Protein AF-A0A7V0MYL1-F1 (afdb_monomer_lite)

Sequence (50 aa):
MLKAVYDTNIIVSAALHKDRLPASLLSLALKGKVKLFVSDQLLQEYEGVF

Radius of gyration: 11.23 Å; chains: 1; bounding box: 23×21×33 Å

InterPro domains:
  IPR002716 PIN domain [PF13470] (3-50)
  IPR002850 MJ1680-like [TIGR00305] (3-48)

Structure (mmCIF, N/CA/C/O backbone):
data_AF-A0A7V0MYL1-F1
#
_entry.id   AF-A0A7V0MYL1-F1
#
loop_
_atom_site.group_PDB
_atom_site.id
_atom_site.type_symbol
_atom_site.label_atom_id
_atom_site.label_alt_id
_atom_site.label_comp_id
_atom_site.label_asym_id
_atom_site.label_entity_id
_atom_site.label_seq_id
_atom_site.pdbx_PDB_ins_code
_atom_site.Cartn_x
_atom_site.Cartn_y
_atom_site.Cartn_z
_atom_site.occupancy
_atom_site.B_iso_or_equiv
_atom_site.auth_seq_id
_atom_site.auth_comp_id
_atom_site.auth_asym_id
_atom_site.auth_atom_id
_atom_site.pdbx_PDB_model_num
ATOM 1 N N . MET A 1 1 ? -6.113 -1.470 19.855 1.00 65.00 1 MET A N 1
ATOM 2 C CA . MET A 1 1 ? -6.209 -1.581 18.382 1.00 65.00 1 MET A CA 1
ATOM 3 C C . MET A 1 1 ? -5.544 -0.354 17.781 1.00 65.00 1 MET A C 1
ATOM 5 O O . MET A 1 1 ? -6.023 0.742 18.048 1.00 65.00 1 MET A O 1
ATOM 9 N N . LEU A 1 2 ? -4.423 -0.511 17.068 1.00 66.62 2 LEU A N 1
ATOM 10 C CA . LEU A 1 2 ? -3.754 0.625 16.427 1.00 66.62 2 LEU A CA 1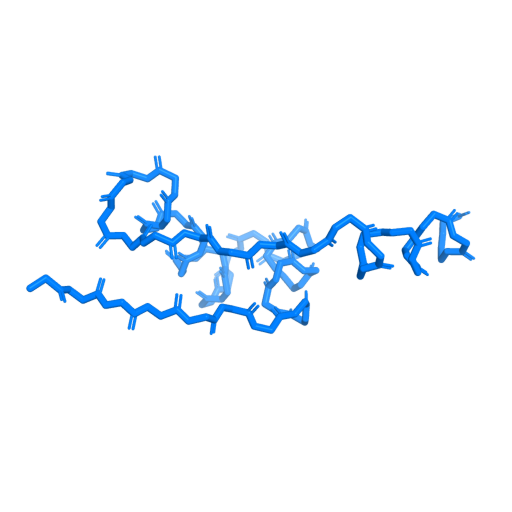
ATOM 11 C C . LEU A 1 2 ? -4.578 1.082 15.220 1.00 66.62 2 LEU A C 1
ATOM 13 O O . LEU A 1 2 ? -4.945 0.277 14.365 1.00 66.62 2 LEU A O 1
ATOM 17 N N . LYS A 1 3 ? -4.876 2.377 15.171 1.00 69.88 3 LYS A N 1
ATOM 18 C CA . LYS A 1 3 ? -5.477 3.040 14.015 1.00 69.88 3 LYS A CA 1
ATOM 19 C C . LYS A 1 3 ? -4.435 4.012 13.487 1.00 69.88 3 LYS A C 1
ATOM 21 O O . LYS A 1 3 ? -3.938 4.828 14.257 1.00 69.88 3 LYS A O 1
ATOM 26 N N . ALA A 1 4 ? -4.092 3.899 12.214 1.00 74.38 4 ALA A N 1
ATOM 27 C CA . ALA A 1 4 ? -3.195 4.828 11.551 1.00 74.38 4 ALA A CA 1
ATOM 28 C C . ALA A 1 4 ? -3.836 5.248 10.233 1.00 74.38 4 ALA A C 1
ATOM 30 O O . ALA A 1 4 ? -4.493 4.440 9.579 1.00 74.38 4 ALA A O 1
ATOM 31 N N . VAL A 1 5 ? -3.654 6.512 9.873 1.00 75.44 5 VAL A N 1
ATOM 32 C CA . VAL A 1 5 ? -3.956 7.017 8.537 1.00 75.44 5 VAL A CA 1
ATOM 33 C C . VAL A 1 5 ? -2.616 7.122 7.834 1.00 75.44 5 VAL A C 1
ATOM 35 O O . VAL A 1 5 ? -1.689 7.735 8.363 1.00 75.44 5 VAL A O 1
ATOM 38 N N . TYR A 1 6 ? -2.487 6.454 6.695 1.00 78.62 6 TYR A N 1
ATOM 39 C CA . TYR A 1 6 ? -1.294 6.569 5.876 1.00 78.62 6 TYR A CA 1
ATOM 40 C C . TYR A 1 6 ? -1.506 7.684 4.871 1.00 78.62 6 TYR A C 1
ATOM 42 O O . TYR A 1 6 ? -2.496 7.693 4.148 1.00 78.62 6 TYR A O 1
ATOM 50 N N . ASP A 1 7 ? -0.561 8.616 4.860 1.00 80.25 7 ASP A N 1
ATOM 51 C CA . ASP A 1 7 ? -0.430 9.593 3.792 1.00 80.25 7 ASP A CA 1
ATOM 52 C C . ASP A 1 7 ? -0.189 8.855 2.468 1.00 80.25 7 ASP A C 1
ATOM 54 O O . ASP A 1 7 ? 0.447 7.791 2.436 1.00 80.25 7 ASP A O 1
ATOM 58 N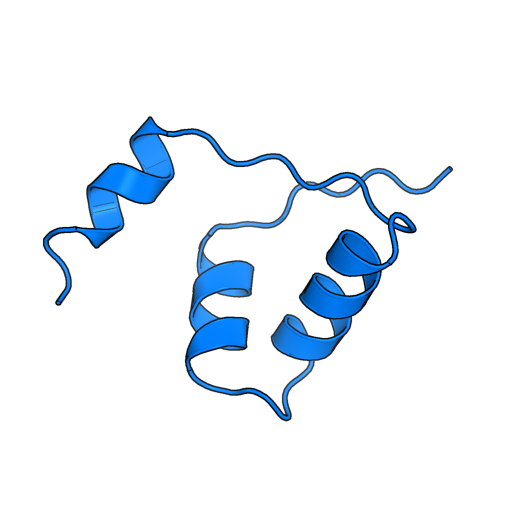 N . THR A 1 8 ? -0.668 9.420 1.370 1.00 77.31 8 THR A N 1
ATOM 59 C CA . THR A 1 8 ? -0.479 8.867 0.036 1.00 77.31 8 THR A CA 1
ATOM 60 C C . THR A 1 8 ? 0.998 8.660 -0.307 1.00 77.31 8 THR A C 1
ATOM 62 O O . THR A 1 8 ? 1.347 7.659 -0.936 1.00 77.31 8 THR A O 1
ATOM 65 N N . ASN A 1 9 ? 1.903 9.483 0.234 1.00 83.12 9 ASN A N 1
ATOM 66 C CA . ASN A 1 9 ? 3.352 9.294 0.098 1.00 83.12 9 ASN A CA 1
ATOM 67 C C . ASN A 1 9 ? 3.856 7.940 0.623 1.00 83.12 9 ASN A C 1
ATOM 69 O O . ASN A 1 9 ? 4.820 7.391 0.082 1.00 83.12 9 ASN A O 1
ATOM 73 N N . ILE A 1 10 ? 3.217 7.371 1.651 1.00 84.00 10 ILE A N 1
ATOM 74 C CA . ILE A 1 10 ? 3.564 6.040 2.170 1.00 84.00 10 ILE A CA 1
ATOM 75 C C . ILE A 1 10 ? 3.183 4.961 1.158 1.00 84.00 10 ILE A C 1
ATOM 77 O O . ILE A 1 10 ? 3.976 4.053 0.913 1.00 84.00 10 ILE A O 1
ATOM 81 N N . ILE A 1 11 ? 2.004 5.077 0.545 1.00 80.38 11 ILE A N 1
ATOM 82 C CA . ILE A 1 11 ? 1.513 4.120 -0.455 1.00 80.38 11 ILE A CA 1
ATOM 83 C C . ILE A 1 11 ? 2.401 4.153 -1.703 1.00 80.38 11 ILE A C 1
ATOM 85 O O . ILE A 1 11 ? 2.856 3.109 -2.171 1.00 80.38 11 ILE A O 1
ATOM 89 N N . VAL A 1 12 ? 2.730 5.353 -2.181 1.00 79.50 12 VAL A N 1
ATOM 90 C CA . VAL A 1 12 ? 3.596 5.567 -3.351 1.00 79.50 12 VAL A CA 1
ATOM 91 C C . VAL A 1 12 ? 5.010 5.064 -3.084 1.00 79.50 12 VAL A C 1
ATOM 93 O O . VAL A 1 12 ? 5.561 4.292 -3.868 1.00 79.50 12 VAL A O 1
ATOM 96 N N . SER A 1 13 ? 5.591 5.436 -1.942 1.00 84.94 13 SER A N 1
ATOM 97 C CA . SER A 1 13 ? 6.936 4.987 -1.573 1.00 84.94 13 SER A CA 1
ATOM 98 C C . SER A 1 13 ? 7.004 3.469 -1.417 1.00 84.94 13 SER A C 1
ATOM 100 O O . SER A 1 13 ? 8.009 2.866 -1.783 1.00 84.94 13 SER A O 1
ATOM 102 N N . ALA A 1 14 ? 5.944 2.837 -0.904 1.00 87.56 14 ALA A N 1
ATOM 103 C CA . ALA A 1 14 ? 5.84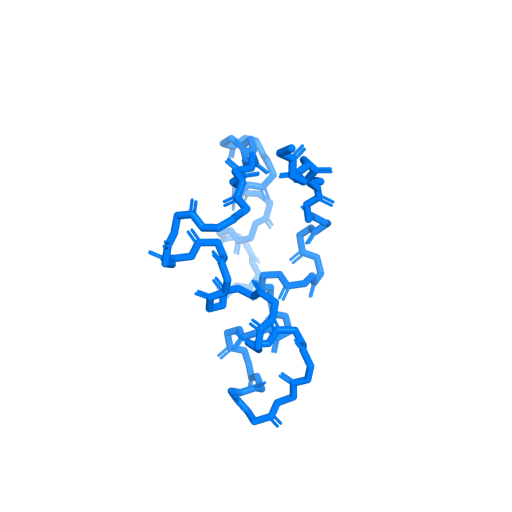6 1.383 -0.810 1.00 87.56 14 ALA A CA 1
ATOM 104 C C . ALA A 1 14 ? 5.762 0.708 -2.190 1.00 87.56 14 ALA A C 1
ATOM 106 O O . ALA A 1 14 ? 6.361 -0.351 -2.383 1.00 87.56 14 ALA A O 1
ATOM 107 N N . ALA A 1 15 ? 5.048 1.315 -3.145 1.00 82.69 15 ALA A N 1
ATOM 108 C CA . ALA A 1 15 ? 4.935 0.809 -4.512 1.00 82.69 15 ALA A CA 1
ATOM 109 C C . ALA A 1 15 ? 6.265 0.907 -5.284 1.00 82.69 15 ALA A C 1
ATOM 111 O O . ALA A 1 15 ? 6.643 -0.041 -5.976 1.00 82.69 15 ALA A O 1
ATOM 112 N N . LEU A 1 16 ? 6.990 2.021 -5.128 1.00 84.94 16 LEU A N 1
ATOM 113 C CA . LEU A 1 16 ? 8.260 2.290 -5.818 1.00 84.94 16 LEU A CA 1
ATOM 114 C C . LEU A 1 16 ? 9.474 1.625 -5.149 1.00 84.94 16 LEU A C 1
ATOM 116 O O . LEU A 1 16 ? 10.439 1.260 -5.823 1.00 84.94 16 LEU A O 1
ATOM 120 N N . HIS 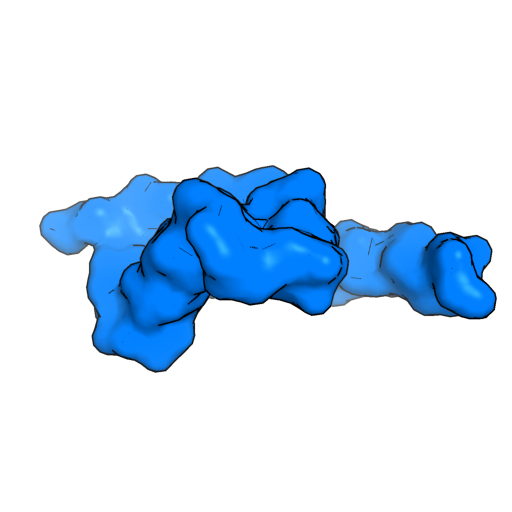A 1 17 ? 9.453 1.464 -3.825 1.00 86.69 17 HIS A N 1
ATOM 121 C CA . HIS A 1 17 ? 10.593 0.988 -3.039 1.00 86.69 17 HIS A CA 1
ATOM 122 C C . HIS A 1 17 ? 10.173 -0.103 -2.049 1.00 86.69 17 HIS A C 1
ATOM 124 O O . HIS A 1 17 ? 10.005 0.134 -0.850 1.00 86.69 17 HIS A O 1
ATOM 130 N N . LYS A 1 18 ? 10.056 -1.328 -2.569 1.00 79.94 18 LYS A N 1
ATOM 131 C CA . LYS A 1 18 ? 9.533 -2.500 -1.846 1.00 79.94 18 LYS A CA 1
ATOM 132 C C . LYS A 1 18 ? 10.344 -2.921 -0.611 1.00 79.94 18 LYS A C 1
ATOM 134 O O . LYS A 1 18 ? 9.788 -3.573 0.264 1.00 79.94 18 LYS A O 1
ATOM 139 N N . ASP A 1 19 ? 11.603 -2.496 -0.499 1.00 86.06 19 ASP A N 1
ATOM 140 C CA . ASP A 1 19 ? 12.502 -2.885 0.602 1.00 86.06 19 ASP A CA 1
ATOM 141 C C . ASP A 1 19 ? 12.622 -1.823 1.710 1.00 86.06 19 ASP A C 1
ATOM 143 O O . ASP A 1 19 ? 13.445 -1.942 2.619 1.00 86.06 19 ASP A O 1
ATOM 147 N N . ARG A 1 20 ? 11.827 -0.746 1.648 1.00 87.69 20 ARG A N 1
ATOM 148 C CA . ARG A 1 20 ? 11.881 0.352 2.626 1.00 87.69 20 ARG A CA 1
ATOM 149 C C . ARG A 1 20 ? 10.747 0.283 3.646 1.00 87.69 20 ARG A C 1
ATOM 151 O O . ARG A 1 20 ? 9.721 -0.359 3.439 1.00 87.69 20 ARG A O 1
ATOM 158 N N . LEU A 1 21 ? 10.911 1.029 4.741 1.00 89.06 21 LEU A N 1
ATOM 159 C CA . LEU A 1 21 ? 9.928 1.156 5.823 1.00 89.06 21 LEU A CA 1
ATOM 160 C C . LEU A 1 21 ? 8.471 1.376 5.347 1.00 89.06 21 LEU A C 1
ATOM 162 O O . LEU A 1 21 ? 7.588 0.731 5.912 1.00 89.06 21 LEU A O 1
ATOM 166 N N . PRO A 1 22 ? 8.177 2.194 4.313 1.00 89.12 22 PRO A N 1
ATOM 167 C CA . PRO A 1 22 ? 6.814 2.342 3.796 1.00 89.12 22 PRO A CA 1
ATOM 168 C C . PRO A 1 22 ? 6.178 1.026 3.330 1.00 89.12 22 PRO A C 1
ATOM 170 O O . PRO A 1 22 ? 5.004 0.786 3.606 1.00 89.12 22 PRO A O 1
ATOM 173 N N . ALA A 1 23 ? 6.947 0.131 2.704 1.00 88.38 23 ALA A N 1
ATOM 174 C CA . ALA A 1 23 ? 6.462 -1.186 2.297 1.00 88.38 23 ALA A CA 1
ATOM 175 C C . ALA A 1 23 ? 6.152 -2.077 3.510 1.00 88.38 23 ALA A C 1
ATOM 177 O O . ALA A 1 23 ? 5.122 -2.756 3.542 1.00 88.38 23 ALA A O 1
ATOM 178 N N . SER A 1 24 ? 6.977 -2.007 4.558 1.00 90.00 24 SER A N 1
ATOM 179 C CA . SER A 1 24 ? 6.707 -2.688 5.830 1.00 90.00 24 SER A CA 1
ATOM 180 C C . SER A 1 24 ? 5.428 -2.175 6.497 1.00 90.00 24 SER A C 1
ATOM 182 O O . SER A 1 24 ? 4.633 -2.983 6.981 1.00 90.00 24 SER A O 1
ATOM 184 N N . LEU A 1 25 ? 5.184 -0.860 6.476 1.00 87.44 25 LEU A N 1
ATOM 185 C CA . LEU A 1 25 ? 3.953 -0.249 6.994 1.00 87.44 25 LEU A CA 1
ATOM 186 C C . LEU A 1 25 ? 2.725 -0.690 6.187 1.00 87.44 25 LEU A C 1
ATOM 188 O O . LEU A 1 25 ? 1.735 -1.138 6.769 1.00 87.44 25 LEU A O 1
ATOM 192 N N . LEU A 1 26 ? 2.813 -0.677 4.855 1.00 86.06 26 LEU A N 1
ATOM 193 C CA . LEU A 1 26 ? 1.751 -1.194 3.990 1.00 86.06 26 LEU A CA 1
ATOM 194 C C . LEU A 1 26 ? 1.467 -2.680 4.271 1.00 86.06 26 LEU A C 1
ATOM 196 O O . LEU A 1 26 ? 0.307 -3.085 4.337 1.00 86.06 26 LEU A O 1
ATOM 200 N N . SER A 1 27 ? 2.498 -3.489 4.540 1.00 87.75 27 SER A N 1
ATOM 201 C CA . SER A 1 27 ? 2.326 -4.906 4.888 1.00 87.75 27 SER A CA 1
ATOM 202 C C . SER A 1 27 ? 1.509 -5.121 6.170 1.00 87.75 27 SER A C 1
ATOM 204 O O . SER A 1 27 ? 0.763 -6.097 6.269 1.00 87.75 27 SER A O 1
ATOM 206 N N . LEU A 1 28 ? 1.604 -4.213 7.150 1.00 87.12 28 LEU A N 1
ATOM 207 C CA . LEU A 1 28 ? 0.803 -4.276 8.376 1.00 87.12 28 LEU A CA 1
ATOM 208 C C . LEU A 1 28 ? -0.675 -4.014 8.083 1.00 87.12 28 LEU A C 1
ATOM 210 O O . LEU A 1 28 ? -1.540 -4.677 8.662 1.00 87.12 28 LEU A O 1
ATOM 214 N N . ALA A 1 29 ? -0.962 -3.092 7.164 1.00 83.88 29 ALA A N 1
ATOM 215 C CA . ALA A 1 29 ? -2.320 -2.840 6.707 1.00 83.88 29 ALA A CA 1
ATOM 216 C C . ALA A 1 29 ? -2.897 -4.025 5.919 1.00 83.88 29 ALA A C 1
ATOM 218 O O . ALA A 1 29 ? -3.999 -4.479 6.223 1.00 83.88 29 ALA A O 1
ATOM 219 N N . LEU A 1 30 ? -2.124 -4.600 4.992 1.00 83.56 30 LEU A N 1
ATOM 220 C CA . LEU A 1 30 ? -2.533 -5.782 4.219 1.00 83.56 30 LEU A CA 1
ATOM 221 C C . LEU A 1 30 ? -2.786 -7.014 5.106 1.00 83.56 30 LEU A C 1
ATOM 223 O O . LEU A 1 30 ? -3.664 -7.820 4.817 1.00 83.56 30 LEU A O 1
ATOM 227 N N . LYS A 1 31 ? -2.063 -7.143 6.225 1.00 89.19 31 LYS A N 1
ATOM 228 C CA . LYS A 1 31 ? -2.277 -8.193 7.241 1.00 89.19 31 LYS A CA 1
ATOM 229 C C . LYS A 1 31 ? -3.433 -7.887 8.207 1.00 89.19 31 LYS A C 1
ATOM 231 O O . LYS A 1 31 ? -3.591 -8.592 9.206 1.00 89.19 31 LYS A O 1
ATOM 236 N N . GLY A 1 32 ? -4.190 -6.812 7.979 1.00 84.06 32 GLY A N 1
ATOM 237 C CA . GLY A 1 32 ? -5.310 -6.389 8.824 1.00 84.06 32 GLY A CA 1
ATOM 238 C C . GLY A 1 32 ? -4.905 -5.903 10.222 1.00 84.06 32 GLY A C 1
ATOM 239 O O . GLY A 1 32 ? -5.754 -5.792 11.105 1.00 84.06 32 GLY A O 1
ATOM 240 N N . LYS A 1 33 ? -3.614 -5.630 10.460 1.00 84.88 33 LYS A N 1
ATOM 241 C CA . LYS A 1 33 ? -3.104 -5.127 11.752 1.00 84.88 33 LYS A CA 1
ATOM 242 C C . LYS A 1 33 ? -3.295 -3.620 11.901 1.00 84.88 33 LYS A C 1
ATOM 244 O O . LYS A 1 33 ? -3.340 -3.121 13.024 1.00 84.88 33 LYS A O 1
ATOM 249 N N . VAL A 1 34 ? -3.422 -2.921 10.777 1.00 81.56 34 VAL A N 1
ATOM 250 C CA . VAL A 1 34 ? -3.728 -1.493 10.686 1.00 81.56 34 VAL A CA 1
ATOM 251 C C . VAL A 1 34 ? -4.878 -1.324 9.701 1.00 81.56 34 VAL A C 1
ATOM 253 O O . VAL A 1 34 ? -4.894 -1.955 8.648 1.00 81.56 34 VAL A O 1
ATOM 256 N N . LYS A 1 35 ? -5.859 -0.484 10.036 1.00 75.25 35 LYS A N 1
ATOM 257 C CA . LYS A 1 35 ? -6.944 -0.160 9.107 1.00 75.25 35 LYS A CA 1
ATOM 258 C C . LYS A 1 35 ? -6.474 0.933 8.152 1.00 75.25 35 LYS A C 1
ATOM 260 O O . LYS A 1 35 ? -6.175 2.029 8.610 1.00 75.25 35 LYS A O 1
ATOM 265 N N . LEU A 1 36 ? -6.411 0.622 6.861 1.00 71.81 36 LEU A N 1
ATOM 266 C CA . LEU A 1 36 ? -6.058 1.580 5.818 1.00 71.81 36 LEU A CA 1
ATOM 267 C C . LEU A 1 36 ? -7.286 2.413 5.450 1.00 71.81 36 LEU A C 1
ATOM 269 O O . LEU A 1 36 ? -8.383 1.873 5.300 1.00 71.81 36 LEU A O 1
ATOM 273 N N . PHE A 1 37 ? -7.091 3.719 5.322 1.00 70.62 37 PHE A N 1
ATOM 274 C CA . PHE A 1 37 ? -8.089 4.641 4.802 1.00 70.62 37 PHE A CA 1
ATOM 275 C C . PHE A 1 37 ? -7.466 5.347 3.611 1.00 70.62 37 PHE A C 1
ATOM 277 O O . PHE A 1 37 ? -6.407 5.954 3.737 1.00 70.62 37 PHE A O 1
ATOM 284 N N . VAL A 1 38 ? -8.123 5.221 2.471 1.00 71.12 38 VAL A N 1
ATOM 285 C CA . VAL A 1 38 ? -7.784 5.895 1.225 1.00 71.12 38 VAL A CA 1
ATOM 286 C C . VAL A 1 38 ? -9.060 6.580 0.760 1.00 71.12 38 VAL A C 1
ATOM 288 O O . VAL A 1 38 ? -10.143 6.015 0.920 1.00 71.12 38 VAL A O 1
ATOM 291 N N . SER A 1 39 ? -8.942 7.802 0.247 1.00 74.75 39 SER A N 1
ATOM 292 C CA . SER A 1 39 ? -10.039 8.436 -0.477 1.00 74.75 39 SER A CA 1
ATOM 293 C C . SER A 1 39 ? -9.841 8.221 -1.973 1.00 74.75 39 SER A C 1
ATOM 295 O O . SER A 1 39 ? -8.723 8.316 -2.480 1.00 74.75 39 SER A O 1
ATOM 297 N N . ASP A 1 40 ? -10.937 7.966 -2.681 1.00 71.69 40 ASP A N 1
ATOM 298 C CA . ASP A 1 40 ? -10.914 7.822 -4.140 1.00 71.69 40 ASP A CA 1
ATOM 299 C C . ASP A 1 40 ? -10.397 9.100 -4.814 1.00 71.69 40 ASP A C 1
ATOM 301 O O . ASP A 1 40 ? -9.656 9.037 -5.788 1.00 71.69 40 ASP A O 1
ATOM 305 N N . GLN A 1 41 ? -10.705 10.264 -4.232 1.00 74.56 41 GLN A N 1
ATOM 306 C CA . GLN A 1 41 ? -10.197 11.557 -4.687 1.00 74.56 41 GLN A CA 1
ATOM 307 C C . GLN A 1 41 ? -8.663 11.635 -4.636 1.00 74.56 41 GLN A C 1
ATOM 309 O O . GLN A 1 41 ? -8.055 12.116 -5.585 1.00 74.56 41 GLN A O 1
ATOM 314 N N . LEU A 1 42 ? -8.031 11.123 -3.571 1.00 71.38 42 LEU A N 1
ATOM 315 C CA . LEU A 1 42 ? -6.569 11.076 -3.477 1.00 71.38 42 LEU A CA 1
ATOM 316 C C . LEU A 1 42 ? -5.967 10.067 -4.455 1.00 71.38 42 LEU A C 1
ATOM 318 O O . LEU A 1 42 ? -4.864 10.296 -4.924 1.00 71.38 42 LEU A O 1
ATOM 322 N N . LEU A 1 43 ? -6.652 8.962 -4.773 1.00 71.44 43 LEU A N 1
ATOM 323 C CA . LEU A 1 43 ? -6.181 8.014 -5.791 1.00 71.44 43 LEU A CA 1
ATOM 324 C C . LEU A 1 43 ? -6.240 8.608 -7.203 1.00 71.44 43 LEU A C 1
ATOM 326 O O . LEU A 1 43 ? -5.321 8.384 -7.986 1.00 71.44 43 LEU A O 1
ATOM 330 N N . GLN A 1 44 ? -7.282 9.382 -7.515 1.00 74.50 44 GLN A N 1
ATOM 331 C CA . GLN A 1 44 ? -7.442 10.028 -8.822 1.00 74.50 44 GLN A CA 1
ATOM 332 C C . GLN A 1 44 ? -6.326 11.029 -9.133 1.00 74.50 44 GLN A C 1
ATOM 334 O O . GLN A 1 44 ? -5.924 11.144 -10.288 1.00 74.50 44 GLN A O 1
ATOM 339 N N . GLU A 1 45 ? -5.763 11.701 -8.121 1.00 67.62 45 GLU A N 1
ATOM 340 C CA . GLU A 1 45 ? -4.589 12.570 -8.301 1.00 67.62 45 GLU A CA 1
ATOM 341 C C . GLU A 1 45 ? -3.388 11.821 -8.910 1.00 67.62 45 GLU A C 1
ATOM 343 O O . GLU A 1 45 ? -2.552 12.438 -9.569 1.00 67.62 45 GLU A O 1
ATOM 348 N N . TYR A 1 46 ? -3.316 10.493 -8.754 1.00 66.38 46 TYR A N 1
ATOM 349 C CA . TYR A 1 46 ? -2.221 9.670 -9.273 1.00 66.38 46 TYR A CA 1
ATOM 350 C C . TYR A 1 46 ? 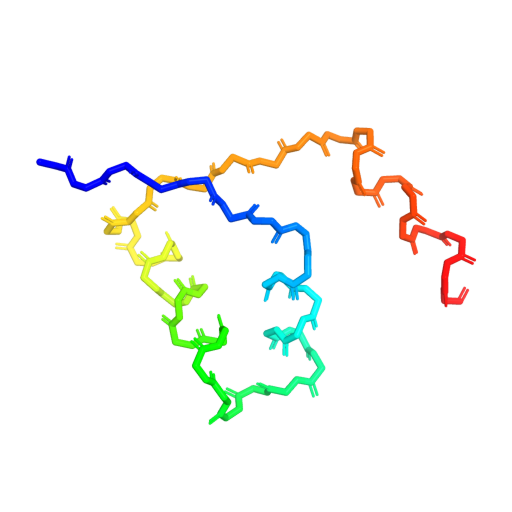-2.447 9.118 -10.677 1.00 66.38 46 TYR A C 1
ATOM 352 O O . TYR A 1 46 ? -1.466 8.748 -11.320 1.00 66.38 46 TYR A O 1
ATOM 360 N N . GLU A 1 47 ? -3.682 9.085 -11.187 1.00 66.62 47 GLU A N 1
ATOM 361 C CA . GLU A 1 47 ? -3.935 8.634 -12.566 1.00 66.62 47 GLU A CA 1
ATOM 362 C C . GLU A 1 47 ? -3.246 9.537 -13.603 1.00 66.62 47 GLU A C 1
ATOM 364 O O . GLU A 1 47 ? -2.923 9.077 -14.691 1.00 66.62 47 GLU A O 1
ATOM 369 N N . GLY A 1 48 ? -2.963 10.800 -13.256 1.00 64.19 48 GLY A N 1
ATOM 370 C CA . GLY A 1 48 ? -2.230 11.744 -14.108 1.00 64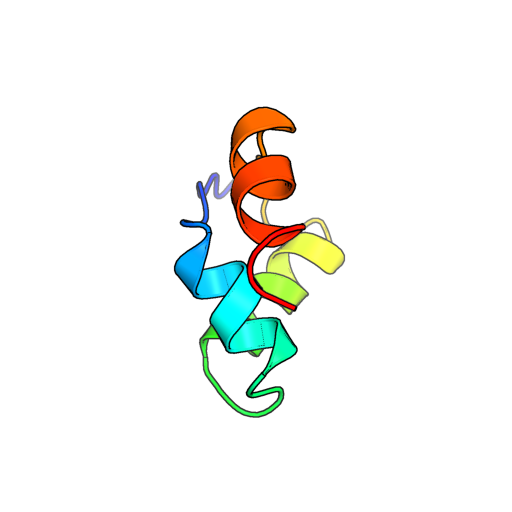.19 48 GLY A CA 1
ATOM 371 C C . GLY A 1 48 ? -0.708 11.768 -13.912 1.00 64.19 48 GLY A C 1
ATOM 372 O O . GLY A 1 48 ? -0.038 12.577 -14.550 1.00 64.19 48 GLY A O 1
ATOM 373 N N . VAL A 1 49 ? -0.159 10.949 -13.006 1.00 65.25 49 VAL A N 1
ATOM 374 C CA . VAL A 1 49 ? 1.284 10.924 -12.682 1.00 65.25 49 VAL A CA 1
ATOM 375 C C . VAL A 1 49 ? 2.043 9.856 -13.490 1.00 65.25 49 VAL A C 1
ATOM 377 O O . VAL A 1 49 ? 3.273 9.900 -13.538 1.00 65.25 49 VAL A O 1
ATOM 380 N N . PHE A 1 50 ? 1.333 8.928 -14.141 1.00 53.84 50 PHE A N 1
ATOM 381 C CA . PHE A 1 50 ? 1.901 7.863 -14.978 1.00 53.84 50 PHE A CA 1
ATOM 382 C C . PHE A 1 50 ? 1.718 8.106 -16.477 1.00 53.84 50 PHE A C 1
ATOM 384 O O . PHE A 1 50 ? 0.631 8.570 -16.879 1.00 53.84 50 PHE A O 1
#

Foldseek 3Di:
DDEDEDDVCLVVCCVVPVPDPSVVVVVCCVVVVYPYDDDPVNVVVCVVVD

Organism: Aerophobetes bacterium (NCBI:txid2030807)

pLDDT: mean 78.36, std 8.53, range [53.84, 90.0]

Secondary structure (DSSP, 8-state):
--B-PPPHHHHHHHHH-TTSHHHHHHHHHHTTSSB----HHHHHHHHTT-